Protein AF-A0A133S103-F1 (afdb_monomer)

Structure (mmCIF, N/CA/C/O backbone):
data_AF-A0A133S103-F1
#
_entry.id   AF-A0A133S103-F1
#
loop_
_atom_site.group_PDB
_atom_site.id
_atom_site.type_symbol
_atom_site.label_atom_id
_atom_site.label_alt_id
_atom_site.label_comp_id
_atom_site.label_asym_id
_atom_site.label_entity_id
_atom_site.label_seq_id
_atom_site.pdbx_PDB_ins_code
_atom_site.Cartn_x
_atom_site.Cartn_y
_atom_site.Cartn_z
_atom_site.occupancy
_atom_site.B_iso_or_equiv
_atom_site.auth_seq_id
_atom_site.auth_comp_id
_atom_site.auth_asym_id
_atom_site.auth_atom_id
_atom_site.pdbx_PDB_model_num
ATOM 1 N N . LEU A 1 1 ? 11.832 -5.502 13.875 1.00 68.88 1 LEU A N 1
ATOM 2 C CA . LEU A 1 1 ? 11.932 -6.711 13.023 1.00 68.88 1 LEU A CA 1
ATOM 3 C C . LEU A 1 1 ? 11.543 -7.925 13.856 1.00 68.88 1 LEU A C 1
ATOM 5 O O . LEU A 1 1 ? 11.980 -7.997 14.998 1.00 68.88 1 LEU A O 1
ATOM 9 N N . TYR A 1 2 ? 10.745 -8.841 13.302 1.00 74.31 2 TYR A N 1
ATOM 10 C CA . TYR A 1 2 ? 10.295 -10.071 13.971 1.00 74.31 2 TYR A CA 1
ATOM 11 C C . TYR A 1 2 ? 10.928 -11.313 13.308 1.00 74.31 2 TYR A C 1
ATOM 13 O O . TYR A 1 2 ? 10.283 -11.966 12.488 1.00 74.31 2 TYR A O 1
ATOM 21 N N . PRO A 1 3 ? 12.207 -11.632 13.585 1.00 74.38 3 PRO A N 1
ATOM 22 C CA . PRO A 1 3 ? 12.831 -12.851 13.068 1.00 74.38 3 PRO A CA 1
ATOM 23 C C . PRO A 1 3 ? 12.176 -14.098 13.689 1.00 74.38 3 PRO A C 1
ATOM 25 O O . PRO A 1 3 ? 11.798 -14.078 14.857 1.00 74.38 3 PRO A O 1
ATOM 28 N N . HIS A 1 4 ? 12.053 -15.186 12.919 1.00 74.06 4 HIS A N 1
ATOM 29 C CA . HIS A 1 4 ? 11.373 -16.433 13.326 1.00 74.06 4 HIS A CA 1
ATOM 30 C C . HIS A 1 4 ? 9.890 -16.269 13.702 1.00 74.06 4 HIS A C 1
ATOM 32 O O . HIS A 1 4 ? 9.368 -17.000 14.545 1.00 74.06 4 HIS A O 1
ATOM 38 N N . HIS A 1 5 ? 9.214 -15.316 13.059 1.00 67.56 5 HIS A N 1
ATOM 39 C CA . HIS A 1 5 ? 7.790 -15.066 13.235 1.00 67.56 5 HIS A CA 1
ATOM 40 C C . HIS A 1 5 ? 6.952 -16.352 13.063 1.00 67.56 5 HIS A C 1
ATOM 42 O O . HIS A 1 5 ? 7.073 -17.057 12.059 1.00 67.56 5 HIS A O 1
ATOM 48 N N . ASN A 1 6 ? 6.072 -16.642 14.026 1.00 67.06 6 ASN A N 1
ATOM 49 C CA . ASN A 1 6 ? 5.166 -17.797 14.001 1.00 67.06 6 ASN A CA 1
ATOM 50 C C . ASN A 1 6 ? 3.73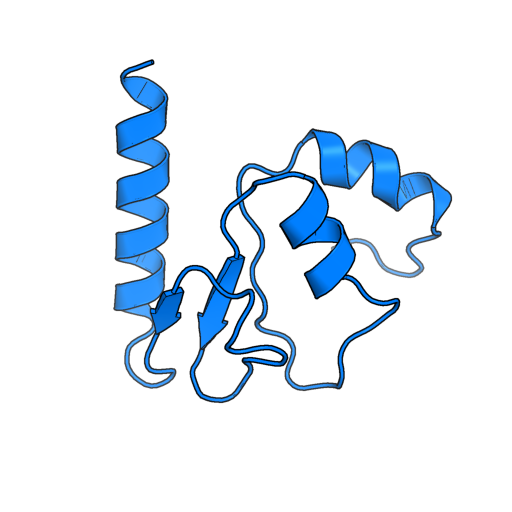4 -17.345 13.643 1.00 67.06 6 ASN A C 1
ATOM 52 O O . ASN A 1 6 ? 3.300 -16.321 14.166 1.00 67.06 6 ASN A O 1
ATOM 56 N N . PRO A 1 7 ? 2.965 -18.096 12.828 1.00 65.56 7 PRO A N 1
ATOM 57 C CA . PRO A 1 7 ? 1.556 -17.829 12.527 1.00 65.56 7 PRO A CA 1
ATOM 58 C C . PRO A 1 7 ? 0.674 -17.304 13.675 1.00 65.56 7 PRO A C 1
ATOM 60 O O . PRO A 1 7 ? -0.173 -16.455 13.425 1.00 65.56 7 PRO A O 1
ATOM 63 N N . TYR A 1 8 ? 0.862 -17.739 14.927 1.00 59.03 8 TYR A N 1
ATOM 64 C CA . TYR A 1 8 ? 0.072 -17.239 16.070 1.00 59.03 8 TYR A CA 1
ATOM 65 C C . TYR A 1 8 ? 0.276 -15.744 16.370 1.00 59.03 8 TYR A C 1
ATOM 67 O O . TYR A 1 8 ? -0.627 -15.093 16.887 1.00 59.03 8 TYR A O 1
ATOM 75 N N . GLN A 1 9 ? 1.432 -15.183 16.015 1.00 69.56 9 GLN A N 1
ATOM 76 C CA . GLN A 1 9 ? 1.719 -13.752 16.140 1.00 69.56 9 GLN A CA 1
ATOM 77 C C . GLN A 1 9 ? 1.064 -12.930 15.012 1.00 69.56 9 GLN A C 1
ATOM 79 O O . GLN A 1 9 ? 0.901 -11.720 15.167 1.00 69.56 9 GLN A O 1
ATOM 84 N N . AS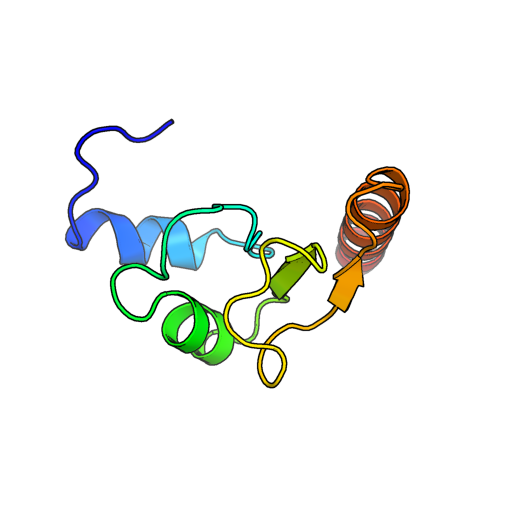N A 1 10 ? 0.603 -13.572 13.922 1.00 75.62 10 ASN A N 1
ATOM 85 C CA . ASN A 1 10 ? -0.033 -12.868 12.803 1.00 75.62 10 ASN A CA 1
ATOM 86 C C . ASN A 1 10 ? -1.322 -12.176 13.238 1.00 75.62 10 ASN A C 1
ATOM 88 O O . ASN A 1 10 ? -1.548 -11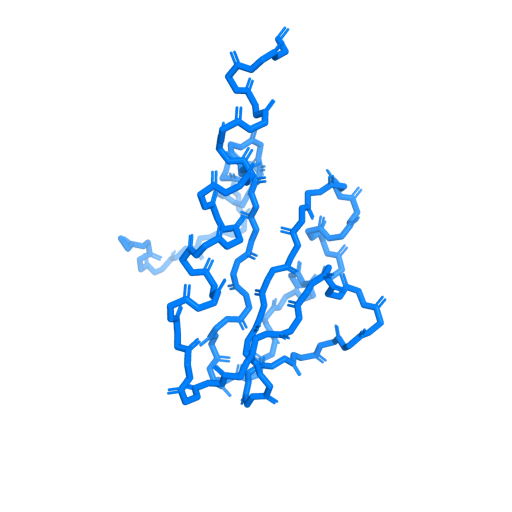.045 12.841 1.00 75.62 10 ASN A O 1
ATOM 92 N N . GLN A 1 11 ? -2.176 -12.823 14.035 1.00 77.62 11 GLN A N 1
ATOM 93 C CA . GLN A 1 11 ? -3.498 -12.265 14.335 1.00 77.62 11 GLN A CA 1
ATOM 94 C C . GLN A 1 11 ? -3.408 -10.989 15.184 1.00 77.62 11 GLN A C 1
ATOM 96 O O . GLN A 1 11 ? -4.118 -10.021 14.920 1.00 77.62 11 GLN A O 1
ATOM 101 N N . GLU A 1 12 ? -2.498 -10.960 16.162 1.00 82.44 12 GLU A N 1
ATOM 102 C CA . GLU A 1 12 ? -2.254 -9.759 16.963 1.00 82.44 12 GLU A CA 1
ATOM 103 C C . GLU A 1 12 ? -1.665 -8.632 16.108 1.00 82.44 12 GLU A C 1
ATOM 105 O O . GLU A 1 12 ? -2.130 -7.497 16.195 1.00 82.44 12 GLU A O 1
ATOM 110 N N . ILE A 1 13 ? -0.679 -8.937 15.258 1.00 84.50 13 ILE A N 1
ATOM 111 C CA . ILE A 1 13 ? -0.075 -7.943 14.365 1.00 84.50 13 ILE A CA 1
ATOM 112 C C . ILE A 1 13 ? -1.123 -7.387 13.400 1.00 84.50 13 ILE A C 1
ATOM 114 O O . ILE A 1 13 ? -1.272 -6.173 13.324 1.00 84.50 13 ILE A O 1
ATOM 118 N N . MET A 1 14 ? -1.889 -8.256 12.738 1.00 86.00 14 MET A N 1
ATOM 119 C CA . MET A 1 14 ? -2.932 -7.876 11.779 1.00 86.00 14 MET A CA 1
ATOM 120 C C . MET A 1 14 ? -3.980 -6.958 12.404 1.00 86.00 14 MET A C 1
ATOM 122 O O . MET A 1 14 ? -4.389 -5.993 11.773 1.00 86.00 14 MET A O 1
ATOM 126 N N . SER A 1 15 ? -4.3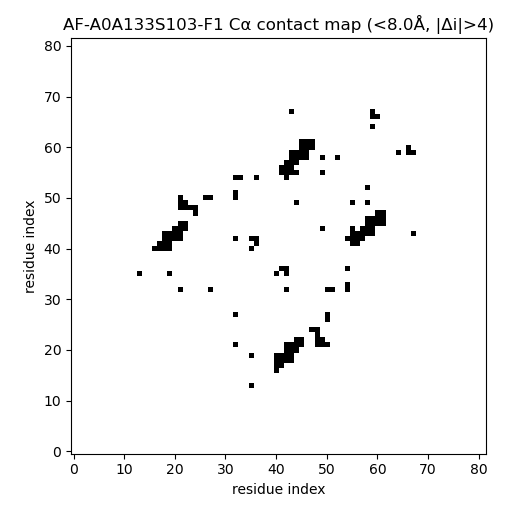66 -7.205 13.661 1.00 87.00 15 SER A N 1
ATOM 127 C CA . SER A 1 15 ? -5.343 -6.363 14.367 1.00 87.00 1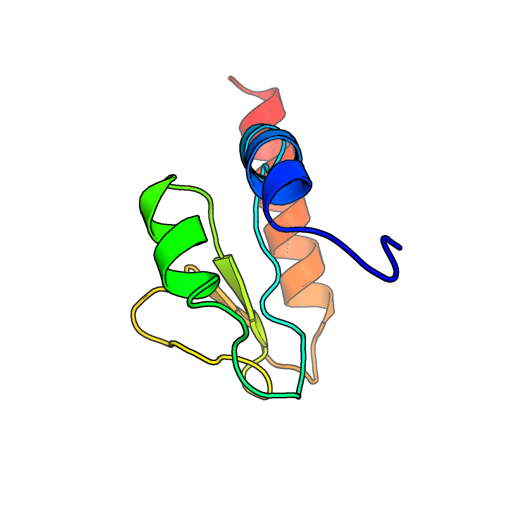5 SER A CA 1
ATOM 128 C C . SER A 1 15 ? -4.868 -4.931 14.645 1.00 87.00 15 SER A C 1
ATOM 130 O O . SER A 1 15 ? -5.682 -4.076 14.974 1.00 87.00 15 SER A O 1
ATOM 132 N N . LYS A 1 16 ? -3.560 -4.676 14.536 1.00 89.19 16 LYS A N 1
ATOM 133 C CA . LYS A 1 16 ? -2.933 -3.372 14.788 1.00 89.19 16 LYS A CA 1
ATOM 134 C C . LYS A 1 16 ? -2.486 -2.674 13.504 1.00 89.19 16 LYS A C 1
ATOM 136 O O . LYS A 1 16 ? -1.851 -1.629 13.590 1.00 89.19 16 LYS A O 1
ATOM 141 N N . LEU A 1 17 ? -2.720 -3.272 12.335 1.00 91.62 17 LEU A N 1
ATOM 142 C CA . LEU A 1 17 ? -2.290 -2.683 11.074 1.00 91.62 17 LEU A CA 1
ATOM 143 C C . LEU A 1 17 ? -3.261 -1.596 10.628 1.00 91.62 17 LEU A C 1
ATOM 145 O O . LEU A 1 17 ? -4.460 -1.823 10.511 1.00 91.62 17 LEU A O 1
ATOM 149 N N . ASP A 1 18 ? -2.700 -0.444 10.287 1.00 94.19 18 ASP A N 1
ATOM 150 C CA . ASP A 1 18 ? -3.415 0.638 9.617 1.00 94.19 18 ASP A CA 1
ATOM 151 C C . ASP A 1 18 ? -3.325 0.542 8.089 1.00 94.19 18 ASP A C 1
ATOM 153 O O . ASP A 1 18 ? -4.162 1.100 7.386 1.00 94.19 18 ASP A O 1
ATOM 157 N N . PHE A 1 19 ? -2.288 -0.136 7.596 1.00 95.12 19 PHE A N 1
ATOM 158 C CA . PHE A 1 19 ? -1.976 -0.384 6.192 1.00 95.12 19 PHE A CA 1
ATOM 159 C C . PHE A 1 19 ? -0.928 -1.505 6.089 1.00 95.12 19 PHE A C 1
ATOM 161 O O . PHE A 1 19 ? -0.298 -1.880 7.083 1.00 95.12 19 PHE A O 1
ATOM 168 N N . TYR A 1 20 ? -0.703 -2.020 4.879 1.00 95.38 20 TYR A N 1
ATOM 169 C CA . TYR A 1 20 ? 0.349 -2.994 4.576 1.00 95.38 20 TYR A CA 1
ATOM 170 C C . TYR A 1 20 ? 1.242 -2.521 3.428 1.00 95.38 20 TYR A C 1
ATOM 172 O O . TYR A 1 20 ? 0.765 -1.919 2.467 1.00 95.38 20 TYR A O 1
ATOM 180 N N . LEU A 1 21 ? 2.536 -2.838 3.514 1.00 96.50 21 LEU A N 1
ATOM 181 C CA . LEU A 1 21 ? 3.531 -2.524 2.490 1.00 96.50 21 LEU A CA 1
ATOM 182 C C . LEU A 1 21 ? 4.010 -3.807 1.800 1.00 96.50 21 LEU A C 1
ATOM 184 O O . LEU A 1 21 ? 4.728 -4.610 2.397 1.00 96.50 21 LEU A O 1
ATOM 188 N N . ASP A 1 22 ? 3.647 -3.975 0.531 1.00 96.31 22 ASP A N 1
ATOM 189 C CA . ASP A 1 22 ? 4.130 -5.050 -0.339 1.00 96.31 22 ASP A CA 1
ATOM 190 C C . ASP A 1 22 ? 5.435 -4.622 -1.029 1.00 96.31 22 ASP A C 1
ATOM 192 O O . ASP A 1 22 ? 5.454 -4.212 -2.192 1.00 96.31 22 ASP A O 1
ATOM 196 N N . ILE A 1 23 ? 6.519 -4.625 -0.250 1.00 96.25 23 ILE A N 1
ATOM 197 C CA . ILE A 1 23 ? 7.850 -4.105 -0.627 1.00 96.25 23 ILE A CA 1
ATOM 198 C C . ILE A 1 23 ? 8.941 -5.182 -0.646 1.00 96.25 23 ILE A 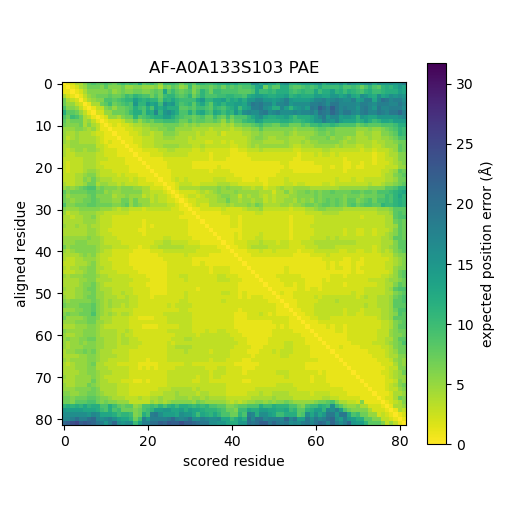C 1
ATOM 200 O O . ILE A 1 23 ? 10.110 -4.886 -0.886 1.00 96.25 23 ILE A O 1
ATOM 204 N N . ASN A 1 24 ? 8.588 -6.431 -0.347 1.00 93.62 24 ASN A N 1
ATOM 205 C CA . ASN A 1 24 ? 9.541 -7.530 -0.441 1.00 93.62 24 ASN A CA 1
ATOM 206 C C . ASN A 1 24 ? 9.767 -7.874 -1.919 1.00 93.62 24 ASN A C 1
ATOM 208 O O . ASN A 1 24 ? 8.823 -7.904 -2.694 1.00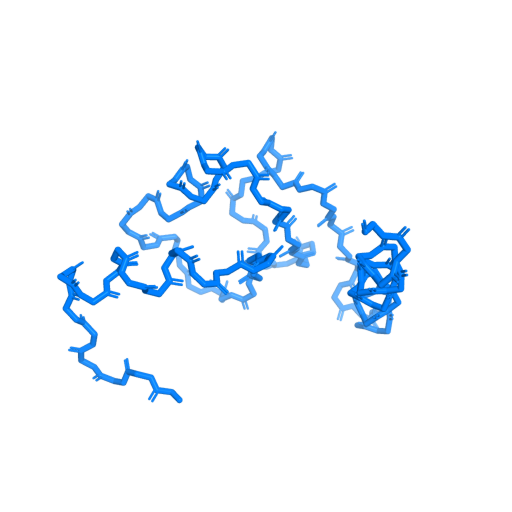 93.62 24 ASN A O 1
ATOM 212 N N . HIS A 1 25 ? 11.016 -8.133 -2.309 1.00 93.38 25 HIS A N 1
ATOM 213 C CA . HIS A 1 25 ? 11.337 -8.565 -3.677 1.00 93.38 25 HIS A CA 1
ATOM 214 C C . HIS A 1 25 ? 11.134 -10.065 -3.900 1.00 93.38 25 HIS A C 1
ATOM 216 O O . HIS A 1 25 ? 10.943 -10.507 -5.030 1.00 93.38 25 HIS A O 1
ATOM 222 N N . GLU A 1 26 ? 11.234 -10.847 -2.829 1.00 91.44 26 GLU A N 1
ATOM 223 C CA . GLU A 1 26 ? 10.974 -12.280 -2.874 1.00 91.44 26 GLU A CA 1
ATOM 224 C C . GLU A 1 26 ? 9.473 -12.544 -2.929 1.00 91.44 26 GLU A C 1
ATOM 226 O O . GLU A 1 26 ? 8.678 -11.723 -2.476 1.00 91.44 26 GLU A O 1
ATOM 231 N N . GLY A 1 27 ? 9.105 -13.717 -3.445 1.00 86.50 27 GLY A N 1
ATOM 232 C CA . GLY A 1 27 ? 7.709 -14.072 -3.673 1.00 86.50 27 GLY A CA 1
ATOM 233 C C . GLY A 1 27 ? 6.821 -13.977 -2.430 1.00 86.50 27 GLY A C 1
ATOM 234 O O . GLY A 1 27 ? 7.265 -14.146 -1.291 1.00 86.50 27 GLY A O 1
ATOM 235 N N . GLU A 1 28 ? 5.528 -13.768 -2.682 1.00 87.00 28 GLU A N 1
ATOM 236 C CA . GLU A 1 28 ? 4.495 -13.691 -1.654 1.00 87.00 28 GLU A CA 1
ATOM 237 C C . GLU A 1 28 ? 4.546 -14.891 -0.692 1.00 87.00 28 GLU A C 1
ATOM 239 O O . GLU A 1 28 ? 4.545 -16.057 -1.097 1.00 87.00 28 GLU A O 1
ATOM 244 N N . ILE A 1 29 ? 4.521 -14.602 0.610 1.00 85.31 29 ILE A N 1
ATOM 245 C CA . ILE A 1 29 ? 4.528 -15.620 1.661 1.00 85.31 29 ILE A CA 1
ATOM 246 C C . ILE A 1 29 ? 3.118 -15.779 2.226 1.00 85.31 29 ILE A C 1
ATOM 248 O O . ILE A 1 29 ? 2.454 -14.802 2.559 1.00 85.31 29 ILE A O 1
ATOM 252 N N . ALA A 1 30 ? 2.684 -17.031 2.393 1.00 83.56 30 ALA A N 1
ATOM 253 C CA . ALA A 1 30 ? 1.486 -17.404 3.152 1.00 83.56 30 ALA A CA 1
ATOM 254 C C . ALA A 1 30 ? 0.185 -16.680 2.742 1.00 83.56 30 ALA A C 1
ATOM 256 O O . ALA A 1 30 ? -0.688 -16.479 3.584 1.00 83.56 30 ALA A O 1
ATOM 257 N N . ASN A 1 31 ? 0.033 -16.325 1.458 1.00 87.62 31 ASN A N 1
ATOM 258 C CA . ASN A 1 31 ? -1.163 -15.650 0.934 1.00 87.62 31 ASN A CA 1
ATOM 259 C C . ASN A 1 31 ? -1.475 -14.337 1.690 1.00 87.62 31 ASN A C 1
ATOM 261 O O . ASN A 1 31 ? -2.636 -14.011 1.981 1.00 87.62 31 ASN A O 1
ATOM 265 N N . ILE A 1 32 ? -0.420 -13.627 2.103 1.00 89.44 32 ILE A N 1
ATOM 266 C CA . ILE A 1 32 ? -0.513 -12.431 2.937 1.00 89.44 32 ILE A CA 1
ATOM 267 C C . ILE A 1 32 ? -1.308 -11.323 2.251 1.00 89.44 32 ILE A C 1
ATOM 269 O O . ILE A 1 32 ? -2.087 -10.652 2.920 1.00 89.44 32 ILE A O 1
ATOM 273 N N . ILE A 1 33 ? -1.213 -11.188 0.925 1.00 92.62 33 ILE A N 1
ATOM 274 C CA . ILE A 1 33 ? -1.909 -10.128 0.191 1.00 92.62 33 ILE A CA 1
ATOM 275 C C . ILE A 1 33 ? -3.417 -10.357 0.236 1.00 92.62 33 ILE A C 1
ATOM 277 O O . ILE A 1 33 ? -4.184 -9.438 0.514 1.00 92.62 33 ILE A O 1
ATOM 281 N N . GLN A 1 34 ? -3.866 -11.601 0.046 1.00 93.00 34 GLN A N 1
ATOM 282 C CA . GLN A 1 34 ? -5.280 -11.941 0.213 1.00 93.00 34 GLN A CA 1
ATOM 283 C C . GLN A 1 34 ? -5.751 -11.770 1.661 1.00 93.00 34 GLN A C 1
ATOM 285 O O . GLN A 1 34 ? -6.886 -11.347 1.883 1.00 93.00 34 GLN A O 1
ATOM 290 N N . THR A 1 35 ? -4.908 -12.131 2.630 1.00 91.31 35 THR A N 1
ATOM 291 C CA . THR A 1 35 ? -5.234 -12.024 4.058 1.00 91.31 35 THR A CA 1
ATOM 292 C C . THR A 1 35 ? -5.447 -10.565 4.447 1.00 91.31 35 THR A C 1
ATOM 294 O O . THR A 1 35 ? -6.477 -10.228 5.023 1.00 91.31 35 THR A O 1
ATOM 297 N N . VAL A 1 36 ? -4.530 -9.685 4.052 1.00 92.94 36 VAL A N 1
ATOM 298 C CA . VAL A 1 36 ? -4.621 -8.245 4.299 1.00 92.94 36 VAL A CA 1
ATOM 299 C C . VAL A 1 36 ? -5.814 -7.628 3.568 1.00 92.94 36 VAL A C 1
ATOM 301 O O . VAL A 1 36 ? -6.603 -6.914 4.177 1.00 92.94 36 VAL A O 1
ATOM 304 N N . HIS A 1 37 ? -6.021 -7.967 2.294 1.00 93.25 37 HIS A N 1
ATOM 305 C CA . HIS A 1 37 ? -7.182 -7.487 1.541 1.00 93.25 37 HIS A CA 1
ATOM 306 C C . HIS A 1 37 ? -8.513 -7.896 2.202 1.00 93.25 37 HIS A C 1
ATOM 308 O O . HIS A 1 37 ? -9.515 -7.204 2.072 1.00 93.25 37 HIS A O 1
ATOM 314 N N . SER A 1 38 ? -8.560 -9.030 2.911 1.00 93.12 38 SER A N 1
ATOM 315 C CA . SER A 1 38 ? -9.786 -9.484 3.583 1.00 93.12 38 SER A CA 1
ATOM 316 C C . SER A 1 38 ? -10.145 -8.708 4.855 1.00 93.12 38 SER A C 1
ATOM 318 O O . SER A 1 38 ? -11.289 -8.796 5.294 1.00 93.12 38 SER A O 1
ATOM 320 N N . ILE A 1 39 ? -9.197 -7.960 5.432 1.00 92.19 39 ILE A N 1
ATOM 321 C CA . ILE A 1 39 ? -9.419 -7.116 6.618 1.00 92.19 39 ILE A CA 1
ATOM 322 C C . ILE A 1 39 ? -9.588 -5.628 6.266 1.00 92.19 39 ILE A C 1
ATOM 324 O O . ILE A 1 39 ? -9.599 -4.798 7.167 1.00 92.19 39 ILE A O 1
ATOM 328 N N . ASP A 1 40 ? -9.739 -5.315 4.973 1.00 92.00 40 ASP A N 1
ATOM 329 C CA . ASP A 1 40 ? -10.098 -3.991 4.440 1.00 92.00 40 ASP A CA 1
ATOM 330 C C . ASP A 1 40 ? -9.155 -2.846 4.855 1.00 92.00 40 ASP A C 1
ATOM 332 O O . ASP A 1 40 ? -9.571 -1.709 5.067 1.00 92.00 40 ASP A O 1
ATOM 336 N N . ILE A 1 41 ? -7.857 -3.145 4.968 1.00 93.00 41 ILE A N 1
ATOM 337 C CA . ILE A 1 41 ? -6.815 -2.123 5.136 1.00 93.00 41 ILE A CA 1
ATOM 338 C C . ILE A 1 41 ? -6.084 -1.888 3.808 1.00 93.00 41 ILE A C 1
ATOM 340 O O . ILE A 1 41 ? -5.919 -2.829 3.022 1.00 93.00 41 ILE A O 1
ATOM 344 N N . PRO A 1 42 ? -5.607 -0.661 3.540 1.00 95.50 42 PRO A N 1
ATOM 345 C CA . PRO A 1 42 ? -4.947 -0.355 2.283 1.00 95.50 42 PRO A CA 1
ATOM 346 C C . PRO A 1 42 ? -3.610 -1.089 2.137 1.00 95.50 42 PRO A C 1
ATOM 348 O O . PRO A 1 42 ? -2.835 -1.233 3.087 1.00 95.50 42 PRO A O 1
ATOM 351 N N . ILE A 1 43 ? -3.333 -1.520 0.907 1.00 96.62 43 ILE A N 1
ATOM 352 C CA . ILE A 1 43 ? -2.086 -2.172 0.505 1.00 96.62 43 ILE A CA 1
ATOM 353 C C . ILE A 1 43 ? -1.344 -1.232 -0.440 1.00 96.62 43 ILE A C 1
ATOM 355 O O . ILE A 1 43 ? -1.862 -0.881 -1.503 1.00 96.62 43 ILE A O 1
ATOM 359 N N . TYR A 1 44 ? -0.118 -0.861 -0.084 1.00 97.56 44 TYR A N 1
ATOM 360 C CA . TYR A 1 44 ? 0.763 -0.056 -0.927 1.00 97.56 44 TYR A CA 1
ATOM 361 C C . TYR A 1 44 ? 1.939 -0.889 -1.415 1.00 97.56 44 TYR A C 1
ATOM 363 O O . TYR A 1 44 ? 2.480 -1.710 -0.676 1.00 97.56 44 TYR A O 1
ATOM 371 N N . SER A 1 45 ? 2.344 -0.680 -2.661 1.00 97.69 45 SER A N 1
ATOM 372 C CA . SER A 1 45 ? 3.453 -1.411 -3.269 1.00 97.69 45 SER A CA 1
ATOM 373 C C . SER A 1 45 ? 4.232 -0.530 -4.235 1.00 97.69 45 SER A C 1
ATOM 375 O O . SER A 1 45 ? 3.740 0.522 -4.644 1.00 97.69 45 SER A O 1
ATOM 377 N N . PHE A 1 46 ? 5.423 -0.975 -4.624 1.00 98.44 46 PHE A N 1
ATOM 378 C CA . PHE A 1 46 ? 6.131 -0.431 -5.771 1.00 98.44 46 PHE A CA 1
ATOM 379 C C . PHE A 1 46 ? 5.856 -1.255 -7.028 1.00 98.44 46 PHE A C 1
ATOM 381 O O . PHE A 1 46 ? 5.529 -2.441 -6.976 1.00 98.44 46 PHE A O 1
ATOM 388 N N . ASP A 1 47 ? 6.018 -0.635 -8.190 1.00 97.56 47 ASP A N 1
ATOM 389 C CA . ASP A 1 47 ? 5.871 -1.290 -9.490 1.00 97.56 47 ASP A CA 1
ATOM 390 C C . ASP A 1 47 ? 6.793 -2.509 -9.683 1.00 97.56 47 ASP A C 1
ATOM 392 O O . ASP A 1 47 ? 6.430 -3.431 -10.418 1.00 97.56 47 ASP A O 1
ATOM 396 N N . ASN A 1 48 ? 7.934 -2.550 -8.988 1.00 97.06 48 ASN A N 1
ATOM 397 C CA . ASN A 1 48 ? 8.909 -3.641 -9.014 1.00 97.06 48 ASN A CA 1
ATOM 398 C C . ASN A 1 48 ? 8.771 -4.672 -7.869 1.00 97.06 48 ASN A C 1
ATOM 400 O O . ASN A 1 48 ? 9.524 -5.648 -7.861 1.00 97.06 48 ASN A O 1
ATOM 404 N N . THR A 1 49 ? 7.836 -4.484 -6.929 1.00 97.12 49 THR A N 1
ATOM 405 C CA . THR A 1 49 ? 7.561 -5.423 -5.816 1.00 97.12 49 THR A CA 1
ATOM 406 C C . THR A 1 49 ? 6.097 -5.856 -5.732 1.00 97.12 49 THR A C 1
ATOM 408 O O . THR A 1 49 ? 5.758 -6.677 -4.890 1.00 97.12 49 THR A O 1
ATOM 411 N N . CYS A 1 50 ? 5.219 -5.332 -6.591 1.00 96.69 50 CYS A N 1
ATOM 412 C CA . CYS A 1 50 ? 3.791 -5.633 -6.543 1.00 96.69 50 CYS A CA 1
ATOM 413 C C . CYS A 1 50 ? 3.491 -7.078 -6.948 1.00 96.69 50 CYS A C 1
ATOM 415 O O . CYS A 1 50 ? 3.534 -7.436 -8.129 1.00 96.69 50 CYS A O 1
ATOM 417 N N . HIS A 1 51 ? 3.095 -7.888 -5.967 1.00 95.38 51 HIS A N 1
ATOM 418 C CA . HIS A 1 51 ? 2.752 -9.292 -6.174 1.00 95.38 51 HIS A CA 1
ATOM 419 C C . HIS A 1 51 ? 1.332 -9.497 -6.708 1.00 95.38 51 HIS A C 1
ATOM 421 O O . HIS A 1 51 ? 1.061 -10.490 -7.386 1.00 95.38 51 HIS A O 1
ATOM 427 N N . ASN A 1 52 ? 0.409 -8.569 -6.430 1.00 95.25 52 ASN A N 1
ATOM 428 C CA . ASN A 1 52 ? -0.977 -8.664 -6.886 1.00 95.25 52 ASN A CA 1
ATOM 429 C C . ASN A 1 52 ? -1.583 -7.288 -7.207 1.00 95.25 52 ASN A C 1
ATOM 431 O O . ASN A 1 52 ? -2.067 -6.576 -6.328 1.00 95.25 52 ASN A O 1
ATOM 435 N N . ARG A 1 53 ? -1.616 -6.945 -8.499 1.00 94.88 53 ARG A N 1
ATOM 436 C CA . ARG A 1 53 ? -2.124 -5.649 -8.983 1.00 94.88 53 ARG A CA 1
ATOM 437 C C . ARG A 1 53 ? -3.637 -5.474 -8.828 1.00 94.88 53 ARG A C 1
ATOM 439 O O . ARG A 1 53 ? -4.107 -4.348 -8.891 1.00 94.88 53 ARG A O 1
ATOM 446 N N . GLU A 1 54 ? -4.395 -6.557 -8.654 1.00 95.31 54 GLU A N 1
ATOM 447 C CA . GLU A 1 54 ? -5.857 -6.492 -8.508 1.00 95.31 54 GLU A CA 1
ATOM 448 C C . GLU A 1 54 ? -6.286 -6.148 -7.077 1.00 95.31 54 GLU A C 1
ATOM 450 O O . GLU A 1 54 ? -7.395 -5.665 -6.872 1.00 95.31 54 GLU A O 1
ATOM 455 N N . LYS A 1 55 ? -5.419 -6.409 -6.090 1.00 94.81 55 LYS A N 1
ATOM 456 C CA . LYS A 1 55 ? -5.711 -6.237 -4.655 1.00 94.81 55 LYS A CA 1
ATOM 457 C C . LYS A 1 55 ? -4.969 -5.072 -4.014 1.00 94.81 55 LYS A C 1
ATOM 459 O O . LYS A 1 55 ? -5.278 -4.699 -2.887 1.00 94.81 55 LYS A O 1
ATOM 464 N N . VAL A 1 56 ? -3.963 -4.534 -4.695 1.00 94.81 56 VAL A N 1
ATOM 465 C CA . VAL A 1 56 ? -3.203 -3.385 -4.211 1.00 94.81 56 VAL A CA 1
ATOM 466 C C . VAL A 1 56 ? -4.051 -2.116 -4.319 1.00 94.81 56 VAL A C 1
ATOM 468 O O . VAL A 1 56 ? -4.727 -1.891 -5.321 1.00 94.81 56 VAL A O 1
ATOM 471 N N . SER A 1 57 ? -4.008 -1.271 -3.294 1.00 95.69 57 SER A N 1
ATOM 472 C CA . SER A 1 57 ? -4.733 0.002 -3.281 1.00 95.69 57 SER A CA 1
ATOM 473 C C . SER A 1 57 ? -4.021 1.055 -4.124 1.00 95.69 57 SER A C 1
ATOM 475 O O . SER A 1 57 ? -4.666 1.857 -4.797 1.00 95.69 57 SER A O 1
ATOM 477 N N . PHE A 1 58 ? -2.685 1.060 -4.099 1.00 95.69 58 PHE A N 1
ATOM 478 C CA . PHE A 1 58 ? -1.873 1.975 -4.895 1.00 95.69 58 PHE A CA 1
ATOM 479 C C . PHE A 1 58 ? -0.497 1.379 -5.215 1.00 95.69 58 PHE A C 1
ATOM 481 O O . PHE A 1 58 ? 0.133 0.752 -4.360 1.00 95.69 58 PHE A O 1
ATOM 488 N N . ILE A 1 59 ? -0.031 1.601 -6.446 1.00 97.81 59 ILE A N 1
ATOM 489 C CA . ILE A 1 59 ? 1.304 1.212 -6.914 1.00 97.81 59 ILE A CA 1
ATOM 490 C C . ILE A 1 59 ? 2.109 2.491 -7.146 1.00 97.81 59 ILE A C 1
ATOM 492 O O . ILE A 1 59 ? 1.748 3.285 -8.014 1.00 97.81 59 ILE A O 1
ATOM 496 N N . CYS A 1 60 ? 3.188 2.672 -6.390 1.00 97.31 60 CYS A N 1
ATOM 497 C CA . CYS A 1 60 ? 4.150 3.755 -6.571 1.00 97.31 60 CYS A CA 1
ATOM 498 C C . CYS A 1 60 ? 5.247 3.354 -7.568 1.00 97.31 60 CYS A C 1
ATOM 500 O O . CYS A 1 60 ? 5.576 2.176 -7.714 1.00 97.31 60 CYS A O 1
ATOM 502 N N . ASP A 1 61 ? 5.858 4.340 -8.215 1.00 97.75 61 ASP A N 1
ATOM 503 C CA . ASP A 1 61 ? 7.095 4.143 -8.970 1.00 97.75 61 ASP A CA 1
ATOM 504 C C . ASP A 1 61 ? 8.257 3.918 -7.987 1.00 97.75 61 ASP A C 1
ATOM 506 O O . ASP A 1 61 ? 8.491 4.738 -7.098 1.00 97.75 61 ASP A O 1
ATOM 510 N N . HIS A 1 62 ? 8.992 2.809 -8.119 1.00 97.81 62 HIS A N 1
ATOM 511 C CA . HIS A 1 62 ? 10.129 2.514 -7.239 1.00 97.81 62 HIS A CA 1
ATOM 512 C C . HIS A 1 62 ? 11.267 3.543 -7.322 1.00 97.81 62 HIS A C 1
ATOM 514 O O . HIS A 1 62 ? 12.091 3.614 -6.409 1.00 97.81 62 HIS A O 1
ATOM 520 N N . SER A 1 63 ? 11.343 4.320 -8.406 1.00 98.12 63 SER A N 1
ATOM 521 C CA . SER A 1 63 ? 12.314 5.405 -8.555 1.00 98.12 63 SER A CA 1
ATOM 522 C C . SER A 1 63 ? 11.902 6.699 -7.841 1.00 98.12 63 SER A C 1
ATOM 524 O O . SER A 1 63 ? 12.757 7.564 -7.654 1.00 98.12 63 SER A O 1
ATOM 526 N N . HIS A 1 64 ? 10.651 6.784 -7.369 1.00 97.44 64 HIS A N 1
ATOM 527 C CA . HIS A 1 64 ? 10.070 7.932 -6.662 1.00 97.44 64 HIS A CA 1
ATOM 528 C C . HIS A 1 64 ? 9.418 7.494 -5.327 1.00 97.44 64 HIS A C 1
ATOM 530 O O . HIS A 1 64 ? 8.197 7.561 -5.153 1.00 97.44 64 HIS A O 1
ATOM 536 N N . PRO A 1 65 ? 10.198 6.995 -4.345 1.00 96.94 65 PRO A N 1
ATOM 537 C CA . PRO A 1 65 ? 9.666 6.510 -3.066 1.00 96.94 65 PRO A CA 1
ATOM 538 C C . PRO A 1 65 ? 8.922 7.576 -2.242 1.00 96.94 65 PRO A C 1
ATOM 540 O O . PRO A 1 65 ? 8.096 7.231 -1.394 1.00 96.94 65 PRO A O 1
ATOM 543 N N . GLU A 1 66 ? 9.177 8.860 -2.488 1.00 97.88 66 GLU A N 1
ATOM 544 C CA . GLU A 1 66 ? 8.452 9.991 -1.910 1.00 97.88 66 GLU A CA 1
ATOM 545 C C . GLU A 1 66 ? 6.942 9.943 -2.179 1.00 97.88 66 GLU A C 1
ATOM 547 O O . GLU A 1 66 ? 6.167 10.376 -1.324 1.00 97.88 66 GLU A O 1
ATOM 552 N N . ASP A 1 67 ? 6.506 9.337 -3.286 1.00 95.94 67 ASP A N 1
ATOM 553 C CA . ASP A 1 67 ? 5.085 9.158 -3.585 1.00 95.94 67 ASP A CA 1
ATOM 554 C C . ASP A 1 67 ? 4.421 8.235 -2.556 1.00 95.94 67 ASP A C 1
ATOM 556 O O . ASP A 1 67 ? 3.311 8.500 -2.090 1.00 95.94 67 ASP A O 1
ATOM 560 N N . MET A 1 68 ? 5.117 7.169 -2.138 1.00 97.19 68 MET A N 1
ATOM 561 C CA . MET A 1 68 ? 4.631 6.278 -1.080 1.00 97.19 68 MET A CA 1
ATOM 562 C C . MET A 1 68 ? 4.583 6.998 0.269 1.00 97.19 68 MET A C 1
ATOM 564 O O . MET A 1 68 ? 3.620 6.833 1.017 1.00 97.19 68 MET A O 1
ATOM 568 N N . VAL A 1 69 ? 5.588 7.830 0.564 1.00 96.94 69 VAL A N 1
ATOM 569 C CA . VAL A 1 69 ? 5.607 8.654 1.782 1.00 96.94 69 VAL A CA 1
ATOM 570 C C . VAL A 1 69 ? 4.412 9.605 1.803 1.00 9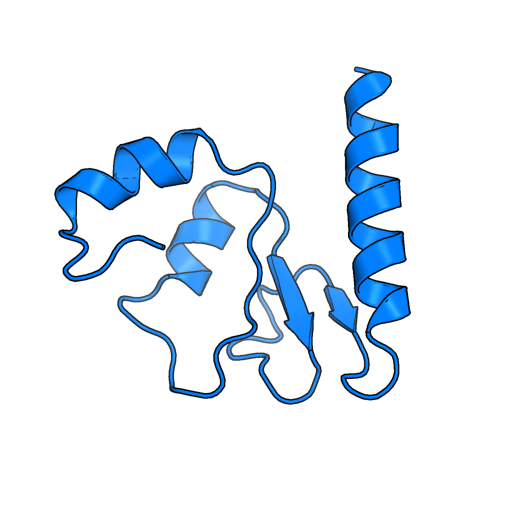6.94 69 VAL A C 1
ATOM 572 O O . VAL A 1 69 ? 3.720 9.672 2.816 1.00 96.94 69 VAL A O 1
ATOM 575 N N . SER A 1 70 ? 4.122 10.280 0.686 1.00 96.19 70 SER A N 1
ATOM 576 C CA . SER A 1 70 ? 2.956 11.161 0.570 1.00 96.19 70 SER A CA 1
ATOM 577 C C . SER A 1 70 ? 1.653 10.398 0.800 1.00 96.19 70 SER A C 1
ATOM 579 O O . SER A 1 70 ? 0.807 10.868 1.549 1.00 96.19 70 SER A O 1
ATOM 581 N N . LYS A 1 71 ? 1.500 9.196 0.226 1.00 94.75 71 LYS A N 1
ATOM 582 C CA . LYS A 1 71 ? 0.292 8.373 0.414 1.00 94.75 71 LYS A CA 1
ATOM 583 C C . LYS A 1 71 ? 0.088 7.914 1.853 1.00 94.75 71 LYS A C 1
ATOM 585 O O . LYS A 1 71 ? -1.045 7.885 2.328 1.00 94.75 71 LYS A O 1
ATOM 590 N N . ILE A 1 72 ? 1.167 7.561 2.547 1.00 95.62 72 ILE A N 1
ATOM 591 C CA . ILE A 1 72 ? 1.106 7.227 3.973 1.00 95.62 72 ILE A CA 1
ATOM 592 C C . ILE A 1 72 ? 0.744 8.472 4.792 1.00 95.62 72 ILE A C 1
ATOM 594 O O . ILE A 1 72 ? -0.085 8.370 5.691 1.00 95.62 72 ILE A O 1
ATOM 598 N N . GLY A 1 73 ? 1.319 9.634 4.463 1.00 96.00 73 GLY A N 1
ATOM 599 C CA . GLY A 1 73 ? 0.974 10.912 5.090 1.00 96.00 73 GLY A CA 1
ATOM 600 C C . GLY A 1 73 ? -0.512 11.237 4.955 1.00 96.00 73 GLY A C 1
ATOM 601 O O . GLY A 1 73 ? -1.186 11.406 5.966 1.00 96.00 73 GLY A O 1
ATOM 602 N N . ASP A 1 74 ? -1.041 11.189 3.729 1.00 94.00 74 ASP A N 1
ATOM 603 C CA . ASP A 1 74 ? -2.465 11.409 3.449 1.00 94.00 74 ASP A CA 1
ATOM 604 C C . ASP A 1 74 ? -3.359 10.461 4.273 1.00 94.00 74 ASP A C 1
ATOM 606 O O . ASP A 1 74 ? -4.404 10.862 4.780 1.00 94.00 74 ASP A O 1
ATOM 610 N N . LEU A 1 75 ? -2.975 9.185 4.411 1.00 92.62 75 LEU A N 1
ATOM 611 C CA . LEU A 1 75 ? -3.734 8.210 5.201 1.00 92.62 75 LEU A CA 1
ATOM 612 C C . LEU A 1 75 ? -3.772 8.580 6.690 1.00 92.62 75 LEU A C 1
ATOM 614 O O . LEU A 1 75 ? -4.821 8.461 7.318 1.00 92.62 75 LEU A O 1
ATOM 618 N N . ILE A 1 76 ? -2.633 8.992 7.249 1.00 92.06 76 ILE A N 1
ATOM 619 C CA . ILE A 1 76 ? -2.517 9.366 8.663 1.00 92.06 76 ILE A CA 1
ATOM 620 C C . ILE A 1 76 ? -3.318 10.640 8.934 1.00 92.06 7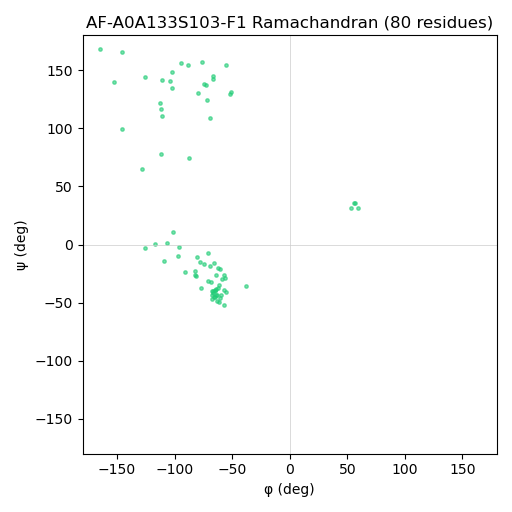6 ILE A C 1
ATOM 622 O O . ILE A 1 76 ? -4.117 10.663 9.866 1.00 92.06 76 ILE A O 1
ATOM 626 N N . ASP A 1 77 ? -3.178 11.656 8.083 1.00 92.62 77 ASP A N 1
ATOM 627 C CA . ASP A 1 77 ? -3.891 12.926 8.236 1.00 92.62 77 ASP A CA 1
ATOM 628 C C . ASP A 1 77 ? -5.414 12.738 8.152 1.00 92.62 77 ASP A C 1
ATOM 630 O O . ASP A 1 77 ? -6.156 13.364 8.905 1.00 92.62 77 ASP A O 1
ATOM 634 N N . ASN A 1 78 ? -5.892 11.838 7.283 1.00 85.12 78 ASN A N 1
ATOM 635 C CA . ASN A 1 78 ? -7.317 11.510 7.199 1.00 85.12 78 ASN A CA 1
ATOM 636 C C . ASN A 1 78 ? -7.834 10.772 8.445 1.00 85.12 78 ASN A C 1
ATOM 638 O O . ASN A 1 78 ? -8.984 10.975 8.815 1.00 85.12 78 ASN A O 1
ATOM 642 N N . LYS A 1 79 ? -7.008 9.948 9.106 1.00 76.44 79 LYS A N 1
ATOM 643 C CA . LYS A 1 79 ? -7.397 9.242 10.341 1.00 76.44 79 LYS A CA 1
ATOM 644 C C . LYS A 1 79 ? -7.522 10.155 11.555 1.00 76.44 79 LYS A C 1
ATOM 646 O O . LYS A 1 79 ? -8.344 9.887 12.418 1.00 76.44 79 LYS A O 1
ATOM 651 N N . GLU A 1 80 ? -6.737 11.226 11.633 1.00 66.38 80 GLU A N 1
ATOM 652 C CA . GLU A 1 80 ? -6.820 12.201 12.735 1.00 66.38 80 GLU A CA 1
ATOM 653 C C . GLU A 1 80 ? -8.099 13.068 12.681 1.00 66.38 80 GLU A C 1
ATOM 655 O O . GLU A 1 80 ? -8.358 13.854 13.594 1.00 66.38 80 GLU A O 1
ATOM 660 N N . LEU A 1 81 ? -8.893 12.954 11.609 1.00 59.97 81 LEU A N 1
ATOM 661 C CA . LEU A 1 81 ? -10.154 13.678 11.421 1.00 59.97 81 LEU A CA 1
ATOM 662 C C . LEU A 1 81 ? -11.406 12.867 11.816 1.00 59.97 81 LEU A C 1
ATOM 664 O O . LEU A 1 81 ? -12.484 13.466 11.882 1.00 59.97 81 LEU A O 1
ATOM 668 N N . ASP A 1 82 ? -11.267 11.561 12.078 1.00 51.91 82 ASP A N 1
ATOM 669 C CA . ASP A 1 82 ? -12.339 10.630 12.488 1.00 51.91 82 ASP A CA 1
ATOM 670 C C . ASP A 1 82 ? -12.435 10.475 14.021 1.00 51.91 82 ASP A C 1
ATOM 672 O O . ASP A 1 82 ? -13.577 10.357 14.536 1.00 51.91 82 ASP A O 1
#

Solvent-accessible surface area (backbone atoms only — not comparable to full-atom values): 5126 Å² total; per-residue (Å²): 138,73,82,86,73,52,79,81,55,48,61,63,52,59,76,69,52,79,53,46,76,42,68,56,80,66,78,89,60,90,60,47,68,62,56,44,51,71,70,76,39,51,29,39,25,25,71,83,26,56,89,51,82,89,69,44,69,44,74,32,54,71,92,45,59,64,57,50,52,50,54,54,48,55,52,54,61,57,56,79,74,112

pLDDT: mean 89.03, std 10.78, range [51.91, 98.44]

Sequence (82 aa):
LYPHHNPYQNQEIMSKLDFYLDINHEGEIANIIQTVHSIDIPIYSFDNTCHNREKVSFICDHSHPEDMVSKIGDLIDNKELD

Radius of gyration: 13.25 Å; Cα contacts (8 Å, |Δi|>4): 78; chains: 1; bounding box: 25×32×26 Å

Mean predicted aligned error: 4.61 Å

Secondary structure (DSSP, 8-state):
--TT--HHHHHHHHTT-S-EEE--SSPPPTTHHHHHHHTT--EEEETTT-S-TTT-SEEE-TT-HHHHHHHHHHHHHHHTT-

Nearest PDB structures (foldseek):
  5gvw-assembly1_D  TM=9.007E-01  e=1.581E-04  Streptococcus pneumoniae
  5gvv-assembly1_A  TM=9.016E-01  e=2.560E-04  Streptococcus pneumoniae
  5gvv-assembly1_F  TM=8.840E-01  e=1.015E-03  Streptococcus pneumoniae
  4zqb-assembly1_B  TM=5.518E-01  e=4.845E+00  Cereibacter sphaeroides 2.4.1
  5f54-assembly1_A  TM=4.312E-01  e=3.434E+00  Deinococcus radiodurans

Organism: Streptococcus mitis (NCBI:txid28037)

Foldseek 3Di:
DDPPDDPVVVVVVLVPDQEEEQEDQDADDPCVLVVNLVVPHAYEYEPNRDNDPVRHPDYHHPVCCVVVVVVVVVSVVVVVVD